Protein AF-A0A817Z0Q5-F1 (afdb_monomer)

Organism: NCBI:txid392032

Sequence (113 aa):
MVTYDRDDPYNNFKCWVYERIDYDKIHLSRSAGSFCGYNQTSQSYEAQDGVDLAITLAEAERIHDDCPIRYDDGRNVFVDLEEFNFYYAKSSIVRLDKFFLSFFFFLLFILFN

Structure (mmCIF, N/CA/C/O backbone):
data_AF-A0A817Z0Q5-F1
#
_entry.id   AF-A0A817Z0Q5-F1
#
loop_
_atom_site.group_PDB
_atom_site.id
_atom_site.type_symbol
_atom_site.label_atom_id
_atom_site.label_alt_id
_atom_site.label_comp_id
_atom_site.label_asym_id
_atom_site.label_entity_id
_atom_site.label_seq_id
_atom_site.pdbx_PDB_ins_code
_atom_site.Cartn_x
_atom_site.Cartn_y
_atom_site.Cartn_z
_atom_site.occupancy
_atom_site.B_iso_or_equiv
_atom_site.auth_seq_id
_atom_site.auth_comp_id
_atom_site.auth_asym_id
_atom_site.auth_atom_id
_atom_site.pdbx_PDB_model_num
ATOM 1 N N . MET A 1 1 ? -3.487 5.296 3.050 1.00 91.44 1 MET A N 1
ATOM 2 C CA . MET A 1 1 ? -4.706 5.443 2.216 1.00 91.44 1 MET A CA 1
ATOM 3 C C . MET A 1 1 ? -5.912 5.025 3.048 1.00 91.44 1 MET A C 1
ATOM 5 O O . MET A 1 1 ? -5.746 4.187 3.921 1.00 91.44 1 MET A O 1
ATOM 9 N N . VAL A 1 2 ? -7.095 5.603 2.831 1.00 93.81 2 VAL A N 1
ATOM 10 C CA . VAL A 1 2 ? -8.329 5.198 3.529 1.00 93.81 2 VAL A CA 1
ATOM 11 C C . VAL A 1 2 ? -9.405 4.916 2.488 1.00 93.81 2 VAL A C 1
ATOM 13 O O . VAL A 1 2 ? -9.585 5.721 1.578 1.00 93.81 2 VAL A O 1
ATOM 16 N N . THR A 1 3 ? -10.099 3.785 2.604 1.00 94.94 3 THR A N 1
ATOM 17 C CA . THR A 1 3 ? -11.205 3.411 1.707 1.00 94.94 3 THR A CA 1
ATOM 18 C C . THR A 1 3 ? -12.500 3.246 2.483 1.00 94.94 3 THR A C 1
ATOM 20 O O . THR A 1 3 ? -12.476 3.052 3.697 1.00 94.94 3 THR A O 1
ATOM 23 N N . TYR A 1 4 ? -13.625 3.294 1.771 1.00 95.06 4 TYR A N 1
ATOM 24 C CA . TYR A 1 4 ? -14.940 3.000 2.323 1.00 95.06 4 TYR A CA 1
ATOM 25 C C . TYR A 1 4 ? -15.400 1.611 1.864 1.00 95.06 4 TYR A C 1
ATOM 27 O O . TYR A 1 4 ? -15.478 1.358 0.663 1.00 95.06 4 TYR A O 1
ATOM 35 N N . ASP A 1 5 ? -15.681 0.728 2.813 1.00 93.06 5 ASP A N 1
ATOM 36 C CA . ASP A 1 5 ? -16.268 -0.590 2.615 1.00 93.06 5 ASP A CA 1
ATOM 37 C C . ASP A 1 5 ? -17.717 -0.558 3.116 1.00 93.06 5 ASP A C 1
ATOM 39 O O . ASP A 1 5 ? -17.982 -0.319 4.293 1.00 93.06 5 ASP A O 1
ATOM 43 N N . ARG A 1 6 ? -18.675 -0.741 2.204 1.00 94.62 6 ARG A N 1
ATOM 44 C CA . ARG A 1 6 ? -20.104 -0.705 2.543 1.00 94.62 6 ARG A CA 1
ATOM 45 C C . ARG A 1 6 ? -20.545 -1.968 3.281 1.00 94.62 6 ARG A C 1
ATOM 47 O O . ARG A 1 6 ? -21.552 -1.927 3.982 1.00 94.62 6 ARG A O 1
ATOM 54 N N . ASP A 1 7 ? -19.829 -3.067 3.079 1.00 92.25 7 ASP A N 1
ATOM 55 C CA . ASP A 1 7 ? -20.248 -4.384 3.537 1.00 92.25 7 ASP A CA 1
ATOM 56 C C . ASP A 1 7 ? -19.600 -4.749 4.891 1.00 92.25 7 ASP A C 1
ATOM 58 O O . ASP A 1 7 ? -19.948 -5.777 5.473 1.00 92.25 7 ASP A O 1
ATOM 62 N N . ASP A 1 8 ? -18.716 -3.898 5.440 1.00 88.88 8 ASP A N 1
ATOM 63 C CA . ASP A 1 8 ? -18.218 -4.043 6.814 1.00 88.88 8 ASP A CA 1
ATOM 64 C C . ASP A 1 8 ? -19.311 -3.657 7.836 1.00 88.88 8 ASP A C 1
ATOM 66 O O . ASP A 1 8 ? -19.756 -2.507 7.860 1.00 88.88 8 ASP A O 1
ATOM 70 N N . PRO A 1 9 ? -19.736 -4.585 8.714 1.00 88.62 9 PRO A N 1
ATOM 7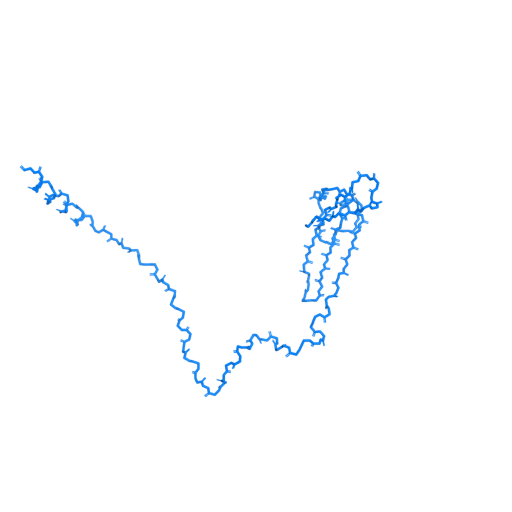1 C CA . PRO A 1 9 ? -20.773 -4.325 9.710 1.00 88.62 9 PRO A CA 1
ATOM 72 C C . PRO A 1 9 ? -20.335 -3.443 10.892 1.00 88.62 9 PRO A C 1
ATOM 74 O O . PRO A 1 9 ? -21.197 -2.982 11.639 1.00 88.62 9 PRO A O 1
ATOM 77 N N . TYR A 1 10 ? -19.033 -3.256 11.125 1.00 87.19 10 TYR A N 1
ATOM 78 C CA . TYR A 1 10 ? -18.501 -2.580 12.311 1.00 87.19 10 TYR A CA 1
ATOM 79 C C . TYR A 1 10 ? -17.966 -1.185 11.990 1.00 87.19 10 TYR A C 1
ATOM 81 O O . TYR A 1 10 ? -18.297 -0.222 12.679 1.00 87.19 10 TYR A O 1
ATOM 89 N N . ASN A 1 11 ? -17.130 -1.075 10.955 1.00 88.44 11 ASN A N 1
ATOM 90 C CA . ASN A 1 11 ? -16.526 0.185 10.537 1.00 88.44 11 ASN A CA 1
ATOM 91 C C . ASN A 1 11 ? -16.463 0.274 9.017 1.00 88.44 11 ASN A C 1
ATOM 93 O O . ASN A 1 11 ? -15.663 -0.396 8.374 1.00 88.44 11 ASN A O 1
ATOM 97 N N . ASN A 1 12 ? -17.213 1.209 8.447 1.00 93.56 12 ASN A N 1
ATOM 98 C CA . ASN A 1 12 ? -17.252 1.356 6.998 1.00 93.56 12 ASN A CA 1
ATOM 99 C C . ASN A 1 12 ? -15.970 1.976 6.427 1.00 93.56 12 ASN A C 1
ATOM 101 O O . ASN A 1 12 ? -15.807 2.019 5.218 1.00 93.56 12 ASN A O 1
ATOM 105 N N . PHE A 1 13 ? -15.063 2.500 7.254 1.00 94.88 13 PHE A N 1
ATOM 106 C CA . PHE A 1 13 ? -13.775 3.019 6.795 1.00 94.88 13 PHE A CA 1
ATOM 107 C C . PHE A 1 13 ? -12.660 2.034 7.115 1.00 94.88 13 PHE A C 1
ATOM 109 O O . PHE A 1 13 ? -12.620 1.476 8.209 1.00 94.88 13 PHE A O 1
ATOM 116 N N . LYS A 1 14 ? -11.728 1.872 6.173 1.00 93.88 14 LYS A N 1
ATOM 117 C CA . LYS A 1 14 ? -10.571 0.980 6.284 1.00 93.88 14 LYS A CA 1
ATOM 118 C C . LYS A 1 14 ? -9.280 1.717 6.016 1.00 93.88 14 LYS A C 1
ATOM 120 O O . LYS A 1 14 ? -9.168 2.437 5.023 1.00 93.88 14 LYS A O 1
ATOM 125 N N . CYS A 1 15 ? -8.297 1.501 6.881 1.00 94.94 15 CYS A N 1
ATOM 126 C CA . CYS A 1 15 ? -6.955 2.031 6.693 1.00 94.94 15 CYS A CA 1
ATOM 127 C C . CYS A 1 15 ? -6.110 1.073 5.850 1.00 94.94 15 CYS A C 1
ATOM 129 O O . CYS A 1 15 ? -6.165 -0.140 6.036 1.00 94.94 15 CYS A O 1
ATOM 131 N N . TRP A 1 16 ? -5.319 1.632 4.942 1.00 96.50 16 TRP A N 1
ATOM 132 C CA . TRP A 1 16 ? -4.414 0.897 4.072 1.00 96.50 16 TRP A CA 1
ATOM 133 C C . TRP A 1 16 ? -3.014 1.488 4.125 1.00 96.50 16 TRP A C 1
ATOM 135 O O . TRP A 1 16 ? -2.830 2.695 3.905 1.00 96.50 16 TRP A O 1
ATOM 145 N N . VAL A 1 17 ? -2.035 0.615 4.324 1.00 96.88 17 VAL A N 1
ATOM 146 C CA . VAL A 1 17 ? -0.615 0.902 4.134 1.00 96.88 17 VAL A CA 1
ATOM 147 C C . VAL A 1 17 ? -0.216 0.297 2.798 1.00 96.88 17 VAL A C 1
ATOM 149 O O . VAL A 1 17 ? -0.431 -0.889 2.575 1.00 96.88 17 VAL A O 1
ATOM 152 N N . TYR A 1 18 ? 0.323 1.105 1.891 1.00 95.94 18 TYR A N 1
ATOM 153 C CA . TYR A 1 18 ? 0.772 0.621 0.591 1.00 95.94 18 TYR A CA 1
ATOM 154 C C . TYR A 1 18 ? 2.174 1.117 0.283 1.00 95.94 18 TYR A C 1
ATOM 156 O O . TYR A 1 18 ? 2.574 2.193 0.727 1.00 95.94 18 TYR A O 1
ATOM 164 N N . GLU A 1 19 ? 2.902 0.329 -0.492 1.00 96.19 19 GLU A N 1
ATOM 165 C CA . GLU A 1 19 ? 4.264 0.626 -0.905 1.00 96.19 19 GLU A CA 1
ATOM 166 C C . GLU A 1 19 ? 4.534 0.014 -2.275 1.00 96.19 19 GLU A C 1
ATOM 168 O O . GLU A 1 19 ? 4.133 -1.117 -2.564 1.00 96.19 19 GLU A O 1
ATOM 173 N N . ARG A 1 20 ? 5.237 0.767 -3.121 1.00 93.38 20 ARG A N 1
ATOM 174 C CA . ARG A 1 20 ? 5.784 0.251 -4.373 1.00 93.38 20 ARG A CA 1
ATOM 175 C C . ARG A 1 20 ? 7.087 -0.479 -4.058 1.00 93.38 20 ARG A C 1
ATOM 177 O O . ARG A 1 20 ? 8.051 0.161 -3.652 1.00 93.38 20 ARG A O 1
ATOM 184 N N . ILE A 1 21 ? 7.101 -1.793 -4.251 1.00 94.00 21 ILE A N 1
ATOM 185 C CA . ILE A 1 21 ? 8.266 -2.641 -3.949 1.00 94.00 21 ILE A CA 1
ATOM 186 C C . ILE A 1 21 ? 9.181 -2.874 -5.148 1.00 94.00 21 ILE A C 1
ATOM 188 O O . ILE A 1 21 ? 10.355 -3.181 -4.971 1.00 94.00 21 ILE A O 1
ATOM 192 N N . ASP A 1 22 ? 8.644 -2.744 -6.357 1.00 90.38 22 ASP A N 1
ATOM 193 C CA . ASP A 1 22 ? 9.368 -2.944 -7.607 1.00 90.38 22 ASP A CA 1
ATOM 194 C C . ASP A 1 22 ? 8.814 -1.990 -8.674 1.00 90.38 22 ASP A C 1
ATOM 196 O O . ASP A 1 22 ? 7.847 -1.250 -8.457 1.00 90.38 22 ASP A O 1
ATOM 200 N N . TYR A 1 23 ? 9.416 -2.011 -9.853 1.00 85.31 23 TYR A N 1
ATOM 201 C CA . TYR A 1 23 ? 9.004 -1.234 -11.010 1.00 85.31 23 TYR A CA 1
ATOM 202 C C . TYR A 1 23 ? 7.563 -1.501 -11.451 1.00 85.31 23 TYR A C 1
ATOM 204 O O . TYR A 1 23 ? 6.940 -0.582 -11.982 1.00 85.31 23 TYR A O 1
ATOM 212 N N . ASP A 1 24 ? 7.055 -2.711 -11.228 1.00 88.50 24 ASP A N 1
ATOM 213 C CA . ASP A 1 24 ? 5.737 -3.192 -11.644 1.00 88.50 24 ASP A CA 1
ATOM 214 C C . ASP A 1 24 ? 4.874 -3.688 -10.472 1.00 88.50 24 ASP A C 1
ATOM 216 O O . ASP A 1 24 ? 3.761 -4.144 -10.698 1.00 88.50 24 ASP A O 1
ATOM 220 N N . LYS A 1 25 ? 5.347 -3.637 -9.220 1.00 92.75 25 LYS A N 1
ATOM 221 C CA . LYS A 1 25 ? 4.633 -4.240 -8.082 1.00 92.75 25 LYS A CA 1
ATOM 222 C C . LYS A 1 25 ? 4.356 -3.261 -6.959 1.00 92.75 25 LYS A C 1
ATOM 224 O O . LYS A 1 25 ? 5.240 -2.534 -6.500 1.00 92.75 25 LYS A O 1
ATOM 229 N N . ILE A 1 26 ? 3.129 -3.324 -6.451 1.00 95.19 26 ILE A N 1
ATOM 230 C CA . ILE A 1 26 ? 2.673 -2.572 -5.282 1.00 95.19 26 ILE A CA 1
ATOM 231 C C . ILE A 1 26 ? 2.094 -3.553 -4.268 1.00 95.19 26 ILE A C 1
ATOM 233 O O . ILE A 1 26 ? 1.173 -4.307 -4.582 1.00 95.19 26 ILE A O 1
ATOM 237 N N . HIS A 1 27 ? 2.602 -3.517 -3.039 1.00 97.12 27 HIS A N 1
ATOM 238 C CA . HIS A 1 27 ? 1.987 -4.206 -1.910 1.00 97.12 27 HIS A CA 1
ATOM 239 C C . HIS A 1 27 ? 1.046 -3.271 -1.168 1.00 97.12 27 HIS A C 1
ATOM 241 O O . HIS A 1 27 ? 1.350 -2.095 -0.963 1.00 97.12 27 HIS A O 1
ATOM 247 N N . LEU A 1 28 ? -0.098 -3.808 -0.759 1.00 97.00 28 LEU A N 1
ATOM 248 C CA . LEU A 1 28 ? -1.087 -3.119 0.047 1.00 97.00 28 LEU A CA 1
ATOM 249 C C . LEU A 1 28 ? -1.511 -4.025 1.194 1.00 97.00 28 LEU A C 1
ATOM 251 O O . LEU A 1 28 ? -1.896 -5.172 0.985 1.00 97.00 28 LEU A O 1
ATOM 255 N N . SER A 1 29 ? -1.516 -3.471 2.393 1.00 97.38 29 SER A N 1
ATOM 256 C CA . SER A 1 29 ? -2.016 -4.106 3.599 1.00 97.38 29 SER A CA 1
ATOM 257 C C . SER A 1 29 ? -3.197 -3.302 4.122 1.00 97.38 29 SER A C 1
ATOM 259 O O . SER A 1 29 ? -3.096 -2.084 4.301 1.00 97.38 29 SER A O 1
ATOM 261 N N . ARG A 1 30 ? -4.325 -3.969 4.357 1.00 95.69 30 ARG A N 1
ATOM 262 C CA . ARG A 1 30 ? -5.553 -3.387 4.900 1.00 95.69 30 ARG A CA 1
ATOM 263 C C . ARG A 1 30 ? -5.680 -3.726 6.375 1.00 95.69 30 ARG A C 1
ATOM 265 O O . ARG A 1 30 ? -5.509 -4.871 6.780 1.00 95.69 30 ARG A O 1
ATOM 272 N N . SER A 1 31 ? -5.990 -2.723 7.186 1.00 95.31 31 SER A N 1
ATOM 273 C C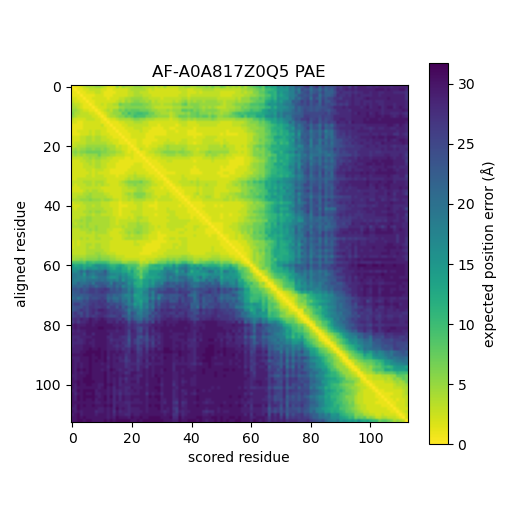A . SER A 1 31 ? -6.268 -2.958 8.596 1.00 95.31 31 SER A CA 1
ATOM 274 C C . SER A 1 31 ? -7.649 -3.577 8.802 1.00 95.31 31 SER A C 1
ATOM 276 O O . SER A 1 31 ? -8.611 -3.218 8.124 1.00 95.31 31 SER A O 1
ATOM 278 N N . ALA A 1 32 ? -7.771 -4.415 9.831 1.00 92.50 32 ALA A N 1
ATOM 279 C CA . ALA A 1 32 ? -9.057 -4.894 10.322 1.00 92.50 32 ALA A CA 1
ATOM 280 C C . ALA A 1 32 ? -9.986 -3.753 10.793 1.00 92.50 32 ALA A C 1
ATOM 282 O O . ALA A 1 32 ? -11.205 -3.917 10.790 1.00 92.50 32 ALA A O 1
ATOM 283 N N . GLY A 1 33 ? -9.445 -2.590 11.173 1.00 91.50 33 GLY A N 1
ATOM 284 C CA . GLY A 1 33 ? -10.215 -1.446 11.666 1.00 91.50 33 GLY A CA 1
ATOM 285 C C . GLY A 1 33 ? -10.192 -0.211 10.761 1.00 91.50 33 GLY A C 1
ATOM 286 O O . GLY A 1 33 ? -9.641 -0.199 9.659 1.00 91.50 33 GLY A O 1
ATOM 287 N N . SER A 1 34 ? -10.764 0.877 11.281 1.00 92.00 34 SER A N 1
ATOM 288 C CA . SER A 1 34 ? -10.732 2.204 10.650 1.00 92.00 34 SER A CA 1
ATOM 289 C C . SER A 1 34 ? -9.394 2.928 10.784 1.00 92.00 34 SER A C 1
ATOM 291 O O . SER A 1 34 ? -9.172 3.941 10.124 1.00 92.00 34 SER A O 1
ATOM 293 N N . PHE A 1 35 ? -8.496 2.411 11.619 1.00 92.69 35 PHE A N 1
ATOM 294 C CA . PHE A 1 35 ? -7.164 2.952 11.863 1.00 92.69 35 PHE A CA 1
ATOM 295 C C . PHE A 1 35 ? -6.126 1.898 11.510 1.00 92.69 35 PHE A C 1
ATOM 297 O O . PHE A 1 35 ? -6.385 0.713 11.681 1.00 92.69 35 PHE A O 1
ATOM 304 N N . CYS A 1 36 ? -4.965 2.326 11.025 1.00 93.88 36 CYS A N 1
ATOM 305 C CA . CYS A 1 36 ? -3.875 1.407 10.724 1.00 93.88 36 CYS A CA 1
ATOM 306 C C . CYS A 1 36 ? -3.300 0.823 12.023 1.00 93.88 36 CYS A C 1
ATOM 308 O O . CYS A 1 36 ? -3.232 1.514 13.045 1.00 93.88 36 CYS A O 1
ATOM 310 N N . GLY A 1 37 ? -2.889 -0.446 11.977 1.00 91.06 37 GLY A N 1
ATOM 311 C CA . GLY A 1 37 ? -2.219 -1.103 13.096 1.00 91.06 37 GLY A CA 1
ATOM 312 C C . GLY A 1 37 ? -0.897 -0.411 13.432 1.00 91.06 37 GLY A C 1
ATOM 313 O O . GLY A 1 37 ? -0.222 0.115 12.550 1.00 91.06 37 GLY A O 1
ATOM 314 N N . TYR A 1 38 ? -0.509 -0.411 14.709 1.00 91.31 38 TYR A N 1
ATOM 315 C CA . TYR A 1 38 ? 0.707 0.282 15.156 1.00 91.31 38 TYR A CA 1
ATOM 316 C C . TYR A 1 38 ? 1.983 -0.271 14.496 1.00 91.31 38 TYR A C 1
ATOM 318 O O . TYR A 1 38 ? 2.859 0.498 14.114 1.00 91.31 38 TYR A O 1
ATOM 326 N N . ASN A 1 39 ? 2.051 -1.594 14.313 1.00 93.75 39 ASN A N 1
ATOM 327 C CA . ASN A 1 39 ? 3.158 -2.284 13.640 1.00 93.75 39 ASN A CA 1
ATOM 328 C C . ASN A 1 39 ? 2.830 -2.658 12.183 1.00 93.75 39 ASN A C 1
ATOM 330 O O . ASN A 1 39 ? 3.549 -3.447 11.576 1.00 93.75 39 ASN A O 1
ATOM 334 N N . GLN A 1 40 ? 1.738 -2.132 11.621 1.00 95.31 40 GLN A N 1
ATOM 335 C CA . GLN A 1 40 ? 1.304 -2.502 10.281 1.00 95.31 40 GLN A CA 1
ATOM 336 C C . GLN A 1 40 ? 2.247 -1.919 9.223 1.00 95.31 40 GLN A C 1
ATOM 338 O O . G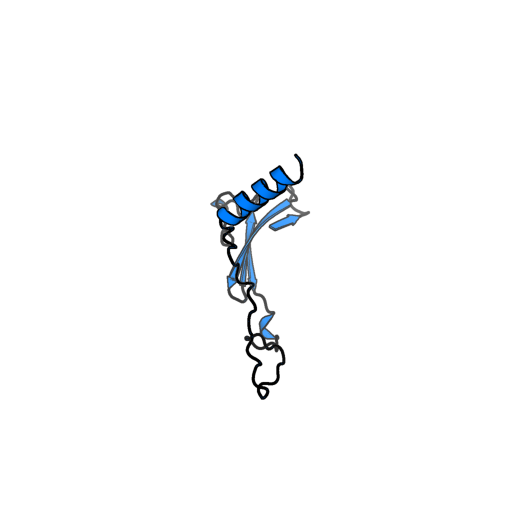LN A 1 40 ? 2.446 -0.706 9.142 1.00 95.31 40 GLN A O 1
ATOM 343 N N . THR A 1 41 ? 2.767 -2.786 8.359 1.00 96.06 41 THR A N 1
ATOM 344 C CA . THR A 1 41 ? 3.565 -2.414 7.183 1.00 96.06 41 THR A CA 1
ATOM 345 C C . THR A 1 41 ? 2.806 -2.715 5.891 1.00 96.06 41 THR A C 1
ATOM 347 O O . THR A 1 41 ? 1.762 -3.364 5.909 1.00 96.06 41 THR A O 1
ATOM 350 N N . SER A 1 42 ? 3.334 -2.269 4.749 1.00 96.12 42 SER A N 1
ATOM 351 C CA . SER A 1 42 ? 2.799 -2.593 3.416 1.00 96.12 42 SER A CA 1
ATOM 352 C C . SER A 1 42 ? 2.754 -4.104 3.142 1.00 96.12 42 SER A C 1
ATOM 354 O O . SER A 1 42 ? 1.896 -4.565 2.393 1.00 96.12 42 SER A O 1
ATOM 356 N N . GLN A 1 43 ? 3.653 -4.867 3.774 1.00 95.50 43 GLN A N 1
ATOM 357 C CA . GLN A 1 43 ? 3.819 -6.315 3.615 1.00 95.50 43 GLN A CA 1
ATOM 358 C C . GLN A 1 43 ? 3.167 -7.129 4.741 1.00 95.50 43 GLN A C 1
ATOM 360 O O . GLN A 1 43 ? 3.153 -8.357 4.676 1.00 95.50 43 GLN A O 1
ATOM 365 N N . SER A 1 44 ? 2.624 -6.473 5.771 1.00 96.12 44 SER A N 1
ATOM 366 C CA . SER A 1 44 ? 1.943 -7.156 6.869 1.00 96.12 44 SER A CA 1
ATOM 367 C C . SER A 1 44 ? 0.711 -7.894 6.345 1.00 96.12 44 SER A C 1
ATOM 369 O O . SER A 1 44 ? -0.120 -7.305 5.649 1.00 96.12 44 SER A O 1
ATOM 371 N N . TYR A 1 45 ? 0.596 -9.175 6.698 1.00 94.44 45 TYR A N 1
ATOM 372 C CA . TYR A 1 45 ? -0.480 -10.080 6.271 1.00 94.44 45 TYR A CA 1
ATOM 373 C C . TYR A 1 45 ? -1.115 -10.846 7.442 1.00 94.44 45 TYR A C 1
ATOM 375 O O . TYR A 1 45 ? -2.122 -11.529 7.258 1.00 94.44 45 TYR A O 1
ATOM 383 N N . GLU A 1 46 ? -0.541 -10.748 8.642 1.00 94.19 46 GLU A N 1
ATOM 384 C CA . GLU A 1 46 ? -1.016 -11.462 9.823 1.00 94.19 46 GLU A CA 1
ATOM 385 C C . GLU A 1 46 ? -1.936 -10.598 10.685 1.00 94.19 46 GLU A C 1
ATOM 387 O O . GLU A 1 46 ? -1.730 -9.396 10.860 1.00 94.19 46 GLU A O 1
ATOM 392 N N . ALA A 1 47 ? -2.913 -11.241 11.328 1.00 91.94 47 ALA A N 1
ATOM 393 C CA . ALA A 1 47 ? -3.825 -10.571 12.255 1.00 91.94 47 ALA A CA 1
ATOM 394 C C . ALA A 1 47 ? -3.103 -9.950 13.468 1.00 91.94 47 ALA A C 1
ATOM 396 O O . ALA A 1 47 ? -3.610 -9.001 14.063 1.00 91.94 47 ALA A O 1
ATOM 397 N N . GLN A 1 48 ? -1.914 -10.458 13.815 1.00 93.44 48 GLN A N 1
ATOM 398 C CA . GLN A 1 48 ? -1.062 -9.928 14.888 1.00 93.44 48 GLN A CA 1
ATOM 399 C C . GLN A 1 48 ? -0.648 -8.471 14.627 1.00 93.44 48 GLN A C 1
ATOM 401 O O . GLN A 1 48 ? -0.552 -7.676 15.560 1.00 93.44 48 GLN A O 1
ATOM 406 N N . ASP A 1 49 ? -0.492 -8.110 13.351 1.00 93.50 49 ASP A N 1
ATOM 407 C CA . ASP A 1 49 ? -0.153 -6.758 12.903 1.00 93.50 49 ASP A CA 1
ATOM 408 C C . ASP A 1 49 ? -1.395 -5.853 12.780 1.00 93.50 49 ASP A C 1
ATOM 410 O O . ASP A 1 49 ? -1.293 -4.688 12.391 1.00 93.50 49 ASP A O 1
ATOM 414 N N . GLY A 1 50 ? -2.586 -6.372 13.103 1.00 91.81 50 GLY A N 1
ATOM 415 C CA . GLY A 1 50 ? -3.861 -5.669 12.943 1.00 91.81 50 GLY A CA 1
ATOM 416 C C . GLY A 1 50 ? -4.367 -5.631 11.499 1.00 91.81 50 GLY A C 1
ATOM 417 O O . GLY A 1 50 ? -5.128 -4.726 11.142 1.00 91.81 50 GLY A O 1
ATOM 418 N N . VAL A 1 51 ? -3.940 -6.590 10.674 1.00 95.06 51 VAL A N 1
ATOM 419 C CA . VAL A 1 51 ? -4.274 -6.708 9.248 1.00 95.06 51 VAL A CA 1
ATOM 420 C C . VAL A 1 51 ? -5.372 -7.741 9.030 1.00 95.06 51 VAL A C 1
ATOM 422 O O . VAL A 1 51 ? -5.377 -8.788 9.673 1.00 95.06 51 VAL A O 1
ATOM 425 N N . ASP A 1 52 ? -6.291 -7.458 8.107 1.00 93.44 52 ASP A N 1
ATOM 426 C CA . ASP A 1 52 ? -7.313 -8.415 7.660 1.00 93.44 52 ASP A CA 1
ATOM 427 C C . ASP A 1 52 ? -7.111 -8.904 6.217 1.00 93.44 52 ASP A C 1
ATOM 429 O O . ASP A 1 52 ? -7.554 -9.998 5.869 1.00 93.44 52 ASP A O 1
ATOM 433 N N . LEU A 1 53 ? -6.444 -8.111 5.374 1.00 93.75 53 LEU A N 1
ATOM 434 C CA . LEU A 1 53 ? -6.253 -8.396 3.959 1.00 93.75 53 LEU A CA 1
ATOM 435 C C . LEU A 1 53 ? -4.914 -7.837 3.472 1.00 93.75 53 LEU A C 1
ATOM 437 O O . LEU A 1 53 ? -4.593 -6.673 3.697 1.00 93.75 53 LEU A O 1
ATOM 441 N N . ALA A 1 54 ? -4.170 -8.657 2.734 1.00 96.31 54 ALA A N 1
ATOM 442 C CA . ALA A 1 54 ? -2.977 -8.245 2.007 1.00 96.31 54 ALA A CA 1
ATOM 443 C C . ALA A 1 54 ? -3.183 -8.475 0.506 1.00 96.31 54 ALA A C 1
ATOM 445 O O . ALA A 1 54 ? -3.657 -9.530 0.084 1.00 96.31 54 ALA A O 1
ATOM 446 N N . ILE A 1 55 ? -2.834 -7.477 -0.300 1.00 96.12 55 ILE A N 1
ATOM 447 C CA . ILE A 1 55 ? -2.963 -7.487 -1.755 1.00 96.12 55 ILE A CA 1
ATOM 448 C C . ILE A 1 55 ? -1.601 -7.178 -2.364 1.00 96.12 55 ILE A C 1
ATOM 450 O O . ILE A 1 55 ? -0.874 -6.302 -1.899 1.00 96.12 55 ILE A O 1
ATOM 454 N N . THR A 1 56 ? -1.273 -7.886 -3.440 1.00 96.12 56 THR A N 1
ATOM 455 C CA . THR A 1 56 ? -0.152 -7.538 -4.315 1.00 96.12 56 THR A CA 1
ATOM 456 C C . THR A 1 56 ? -0.720 -7.192 -5.678 1.00 96.12 56 THR A C 1
ATOM 458 O O . THR A 1 56 ? -1.362 -8.031 -6.309 1.00 96.12 56 THR A O 1
ATOM 461 N N . LEU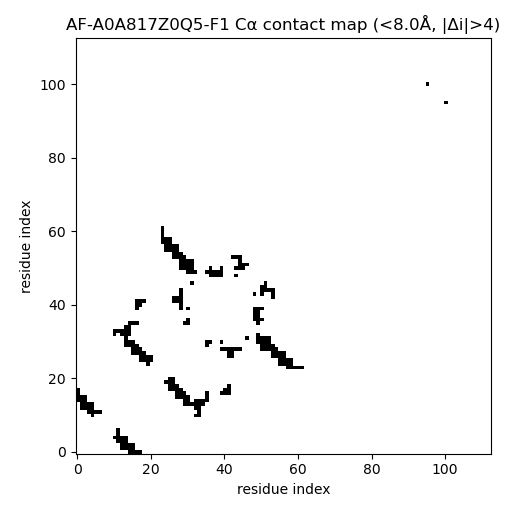 A 1 57 ? -0.522 -5.954 -6.115 1.00 94.06 57 LEU A N 1
ATOM 462 C CA . LEU A 1 57 ? -0.884 -5.504 -7.452 1.00 94.06 57 LEU A CA 1
ATOM 463 C C . LEU A 1 57 ? 0.340 -5.614 -8.355 1.00 94.06 57 LEU A C 1
ATOM 465 O O . LEU A 1 57 ? 1.433 -5.205 -7.964 1.00 94.06 57 LEU A O 1
ATOM 469 N N . ALA A 1 58 ? 0.130 -6.154 -9.552 1.00 91.94 58 ALA A N 1
ATOM 470 C CA . ALA A 1 58 ? 1.102 -6.151 -10.634 1.00 91.94 58 ALA A CA 1
ATOM 471 C C . ALA A 1 58 ? 0.599 -5.200 -11.728 1.00 91.94 58 ALA A C 1
ATOM 473 O O . ALA A 1 58 ? -0.470 -5.408 -12.303 1.00 91.94 58 ALA A O 1
ATOM 474 N N . GLU A 1 59 ? 1.342 -4.130 -11.971 1.00 86.38 59 GLU A N 1
ATOM 475 C CA . GLU A 1 59 ? 1.069 -3.138 -12.998 1.00 86.38 59 GLU A CA 1
ATOM 476 C C . GLU A 1 59 ? 1.521 -3.673 -14.359 1.00 86.38 59 GLU A C 1
ATOM 478 O O . GLU A 1 59 ? 2.672 -4.056 -14.554 1.00 86.38 59 GLU A O 1
ATOM 483 N N . ALA A 1 60 ? 0.608 -3.666 -15.328 1.00 79.06 60 ALA A N 1
ATOM 484 C CA . ALA A 1 60 ? 0.897 -4.076 -16.699 1.00 79.06 60 ALA A CA 1
ATOM 485 C C . ALA A 1 60 ? 1.329 -2.906 -17.602 1.00 79.06 60 ALA A C 1
ATOM 487 O O . ALA A 1 60 ? 1.496 -3.113 -18.804 1.00 79.06 60 ALA A O 1
ATOM 488 N N . GLU A 1 61 ? 1.505 -1.695 -17.052 1.00 67.62 61 GLU A N 1
ATOM 489 C CA . GLU A 1 61 ? 1.717 -0.481 -17.855 1.00 67.62 61 GLU A CA 1
ATOM 490 C C . GLU A 1 61 ? 2.925 -0.603 -18.789 1.00 67.62 61 GLU A C 1
ATOM 492 O O . GLU A 1 61 ? 2.831 -0.218 -19.945 1.00 67.62 61 GLU A O 1
ATOM 497 N N . ARG A 1 62 ? 4.011 -1.262 -18.364 1.00 63.53 62 ARG A N 1
ATOM 498 C CA . ARG A 1 62 ? 5.229 -1.404 -19.182 1.00 63.53 62 ARG A CA 1
ATOM 499 C C . ARG A 1 62 ? 5.228 -2.542 -20.201 1.00 63.53 62 ARG A C 1
ATOM 501 O O . ARG A 1 62 ? 6.199 -2.674 -20.937 1.00 63.53 62 ARG A O 1
ATOM 508 N N . ILE A 1 63 ? 4.199 -3.388 -20.251 1.00 60.56 63 ILE A N 1
ATOM 509 C CA . ILE A 1 63 ? 4.190 -4.516 -21.203 1.00 60.56 63 ILE A CA 1
ATOM 510 C C . ILE A 1 63 ? 3.876 -4.026 -22.626 1.00 60.56 63 ILE A C 1
ATOM 512 O O . ILE A 1 63 ? 4.323 -4.638 -23.591 1.00 60.56 63 ILE A O 1
ATOM 516 N N . HIS A 1 64 ? 3.123 -2.929 -22.755 1.00 62.84 64 HIS A N 1
ATOM 517 C CA . HIS A 1 64 ? 2.723 -2.338 -24.039 1.00 62.84 64 HIS A CA 1
ATOM 518 C C . HIS A 1 64 ? 3.133 -0.867 -24.188 1.00 62.84 64 HIS A C 1
ATOM 520 O O . HIS A 1 64 ? 2.698 -0.212 -25.132 1.00 62.84 64 HIS A O 1
ATOM 526 N N . ASP A 1 65 ? 3.941 -0.337 -23.269 1.00 64.81 65 ASP A N 1
ATOM 527 C CA . ASP A 1 65 ? 4.434 1.029 -23.394 1.00 64.81 65 ASP A CA 1
ATOM 528 C C . ASP A 1 65 ? 5.589 1.053 -24.400 1.00 64.81 65 ASP A C 1
ATOM 530 O O . ASP A 1 65 ? 6.680 0.553 -24.126 1.00 64.81 65 ASP A O 1
ATOM 534 N N . ASP A 1 66 ? 5.358 1.672 -25.557 1.00 64.62 66 ASP A N 1
ATOM 535 C CA . ASP A 1 66 ? 6.385 1.993 -26.564 1.00 64.62 66 ASP A CA 1
ATOM 536 C C . ASP A 1 66 ? 7.254 3.194 -26.121 1.00 64.62 66 ASP A C 1
ATOM 538 O O . ASP A 1 66 ? 7.872 3.893 -26.927 1.00 64.62 66 ASP A O 1
ATOM 542 N N . CYS A 1 67 ? 7.290 3.478 -24.817 1.00 64.56 67 CYS A N 1
ATOM 543 C CA . CYS A 1 67 ? 8.056 4.571 -24.252 1.00 64.56 67 CYS A CA 1
ATOM 544 C C . CYS A 1 67 ? 9.492 4.100 -23.966 1.00 64.56 67 CYS A C 1
ATOM 546 O O . CYS A 1 67 ? 9.694 3.140 -23.212 1.00 64.56 67 CYS A O 1
ATOM 548 N N . PRO A 1 68 ? 10.524 4.764 -24.513 1.00 63.03 68 PRO A N 1
ATOM 549 C CA . PRO A 1 68 ? 11.901 4.453 -24.159 1.00 63.03 68 PRO A CA 1
ATOM 550 C C . PRO A 1 68 ? 12.115 4.603 -22.641 1.00 63.03 68 PRO A C 1
ATOM 552 O O . PRO A 1 68 ? 11.665 5.560 -22.018 1.00 63.03 68 PRO A O 1
ATOM 555 N N . ILE A 1 69 ? 12.841 3.655 -22.028 1.00 56.78 69 ILE A N 1
ATOM 556 C CA . ILE A 1 69 ? 13.136 3.640 -20.573 1.00 56.78 69 ILE A CA 1
ATOM 557 C C . ILE A 1 69 ? 13.859 4.926 -20.132 1.00 56.78 69 ILE A C 1
ATOM 559 O O . ILE A 1 69 ? 13.803 5.329 -18.968 1.00 56.78 69 ILE A O 1
ATOM 563 N N . ARG A 1 70 ? 14.559 5.576 -21.065 1.00 59.16 70 ARG A N 1
ATOM 564 C CA . ARG A 1 70 ? 15.116 6.909 -20.873 1.00 59.16 70 ARG A CA 1
ATOM 565 C C . ARG A 1 70 ? 14.124 7.935 -21.389 1.00 59.16 70 ARG A C 1
ATOM 567 O O . ARG A 1 70 ? 13.649 7.798 -22.507 1.00 59.16 70 ARG A O 1
ATOM 574 N N . TYR A 1 71 ? 13.892 8.965 -20.579 1.00 62.03 71 TYR A N 1
ATOM 575 C CA . TYR A 1 71 ? 13.191 10.174 -20.992 1.00 62.03 71 TYR A CA 1
ATOM 576 C C . TYR A 1 71 ? 13.799 10.682 -22.305 1.00 62.03 71 TYR A C 1
ATOM 578 O O . TYR A 1 71 ? 14.940 11.146 -22.322 1.00 62.03 71 TYR A O 1
ATOM 586 N N . ASP A 1 72 ? 13.051 10.510 -23.389 1.00 65.19 72 ASP A N 1
ATOM 587 C CA . ASP A 1 72 ? 13.352 11.052 -24.704 1.00 65.19 72 ASP A CA 1
ATOM 588 C C . ASP A 1 72 ? 12.500 12.310 -24.856 1.00 65.19 72 ASP A C 1
ATOM 590 O O . ASP A 1 72 ? 11.272 12.252 -24.905 1.00 65.19 72 ASP A O 1
ATOM 594 N N . ASP A 1 73 ? 13.152 13.465 -24.854 1.00 71.44 73 ASP A N 1
ATOM 595 C CA . ASP A 1 73 ? 12.494 14.753 -25.054 1.00 71.44 73 ASP A CA 1
ATOM 596 C C . ASP A 1 73 ? 12.214 15.050 -26.535 1.00 71.44 73 ASP A C 1
ATOM 598 O O . ASP A 1 73 ? 11.812 16.165 -26.876 1.00 71.44 73 ASP A O 1
ATOM 602 N N . GLY A 1 74 ? 12.428 14.070 -27.419 1.00 69.38 74 GLY A N 1
ATOM 603 C CA . GLY A 1 74 ? 12.246 14.200 -28.858 1.00 69.38 74 GLY A CA 1
ATOM 604 C C . GLY A 1 74 ? 13.279 15.123 -29.501 1.00 69.38 74 GLY A C 1
ATOM 605 O O . GLY A 1 74 ? 13.057 15.607 -30.616 1.00 69.38 74 GLY A O 1
ATOM 606 N N . ARG A 1 75 ? 14.391 15.429 -28.817 1.00 70.94 75 ARG A N 1
ATOM 607 C CA . ARG A 1 75 ? 15.427 16.299 -29.374 1.00 70.94 75 ARG A CA 1
ATOM 608 C C . ARG A 1 75 ? 16.260 15.570 -30.412 1.00 70.94 75 ARG A C 1
ATOM 610 O O . ARG A 1 75 ? 16.668 14.424 -30.263 1.00 70.94 75 ARG A O 1
ATOM 617 N N . ASN A 1 76 ? 16.544 16.294 -31.485 1.00 66.62 76 ASN A N 1
ATOM 618 C CA . ASN A 1 76 ? 17.339 15.799 -32.590 1.00 66.62 76 ASN A CA 1
ATOM 619 C C . ASN A 1 76 ? 18.795 15.556 -32.146 1.00 66.62 76 ASN A C 1
ATOM 621 O O . ASN A 1 76 ? 19.513 16.497 -31.821 1.00 66.62 76 ASN A O 1
ATOM 625 N N . VAL A 1 77 ? 19.226 14.291 -32.192 1.00 68.31 77 VAL A N 1
ATOM 626 C CA . VAL A 1 77 ? 20.557 13.805 -31.770 1.00 68.31 77 VAL A CA 1
ATOM 627 C C . VAL A 1 77 ? 21.706 14.364 -32.628 1.00 68.31 77 VAL A C 1
ATOM 629 O O . VAL A 1 77 ? 22.870 14.243 -32.258 1.00 68.31 77 VAL A O 1
ATOM 632 N N . PHE A 1 78 ? 21.398 14.963 -33.784 1.00 74.00 78 PHE A N 1
ATOM 633 C CA . PHE A 1 78 ? 22.380 15.573 -34.689 1.00 74.00 78 PHE A CA 1
ATOM 634 C C . PHE A 1 78 ? 22.583 17.072 -34.459 1.00 74.00 78 PHE A C 1
ATOM 636 O O . PHE A 1 78 ? 23.375 17.697 -35.161 1.00 74.00 78 PHE A O 1
ATOM 643 N N . VAL A 1 79 ? 21.848 17.660 -33.517 1.00 66.50 79 VAL A N 1
ATOM 644 C CA . VAL A 1 79 ? 22.047 19.042 -33.092 1.00 66.50 79 VAL A CA 1
ATOM 645 C C . VAL A 1 79 ? 22.866 18.978 -31.812 1.00 66.50 79 VAL A C 1
ATOM 647 O O . VAL A 1 79 ? 22.453 18.310 -30.863 1.00 66.50 79 VAL A O 1
ATOM 650 N N . ASP A 1 80 ? 24.032 19.631 -31.793 1.00 61.53 80 ASP A N 1
ATOM 651 C CA . ASP A 1 80 ? 24.815 19.765 -30.565 1.00 61.53 80 ASP A CA 1
ATOM 652 C C . ASP A 1 80 ? 23.894 20.329 -29.484 1.00 61.53 80 ASP A C 1
ATOM 654 O O . ASP A 1 80 ? 23.261 21.371 -29.672 1.00 61.53 80 ASP A O 1
ATOM 658 N N . LEU A 1 81 ? 23.767 19.587 -28.382 1.00 58.41 81 LEU A N 1
ATOM 659 C CA . LEU A 1 81 ? 23.013 20.025 -27.221 1.00 58.41 81 LEU A CA 1
ATOM 660 C C . LEU A 1 81 ? 23.645 21.343 -26.784 1.00 58.41 81 LEU A C 1
ATOM 662 O O . LEU A 1 81 ? 24.746 21.330 -26.230 1.00 58.41 81 LEU A O 1
ATOM 666 N N . GLU A 1 82 ? 22.978 22.468 -27.060 1.00 57.88 82 GLU A N 1
ATOM 667 C CA . GLU A 1 82 ? 23.323 23.729 -26.419 1.00 57.88 82 GLU A CA 1
ATOM 668 C C . GLU A 1 82 ? 23.379 23.425 -24.928 1.00 57.88 82 GLU A C 1
ATOM 670 O O . GLU A 1 82 ? 22.402 22.963 -24.331 1.00 57.88 82 GLU A O 1
ATOM 675 N N . GLU A 1 83 ? 24.592 23.550 -24.396 1.00 55.50 83 GLU A N 1
ATOM 676 C CA . GLU A 1 83 ? 24.974 23.258 -23.031 1.00 55.50 83 GLU A CA 1
ATOM 677 C C . GLU A 1 83 ? 23.824 23.647 -22.105 1.00 55.50 83 GLU A C 1
ATOM 679 O O . GLU A 1 83 ? 23.444 24.820 -22.037 1.00 55.50 83 GLU A O 1
ATOM 684 N N . PHE A 1 84 ? 23.227 22.651 -21.441 1.00 52.00 84 PHE A N 1
ATOM 685 C CA . PHE A 1 84 ? 22.244 22.872 -20.390 1.00 52.00 84 PHE A CA 1
ATOM 686 C C . PHE A 1 84 ? 22.937 23.605 -19.245 1.00 52.00 84 PHE A C 1
ATOM 688 O O . PHE A 1 84 ? 23.342 23.027 -18.235 1.00 52.00 84 PHE A O 1
ATOM 695 N N . ASN A 1 85 ? 23.091 24.908 -19.421 1.00 48.12 85 ASN A N 1
ATOM 696 C CA . ASN A 1 85 ? 23.536 25.823 -18.410 1.00 48.12 85 ASN A CA 1
ATOM 697 C C . ASN A 1 85 ? 22.383 25.923 -17.419 1.00 48.12 85 ASN A C 1
ATOM 699 O O . ASN A 1 85 ? 21.456 26.720 -17.563 1.00 48.12 85 ASN A O 1
ATOM 703 N N . PHE A 1 86 ? 22.409 25.046 -16.416 1.00 51.78 86 PHE A N 1
ATOM 704 C CA . PHE A 1 86 ? 21.610 25.219 -15.219 1.00 51.78 86 PHE A CA 1
ATOM 705 C C . PHE A 1 86 ? 22.039 26.543 -14.589 1.00 51.78 86 PHE A C 1
ATOM 707 O O . PHE A 1 86 ? 23.023 26.607 -13.854 1.00 51.78 86 PHE A O 1
ATOM 714 N N . TYR A 1 87 ? 21.303 27.617 -14.867 1.00 53.56 87 TYR A N 1
ATOM 715 C CA . TYR A 1 87 ? 21.421 28.861 -14.123 1.00 53.5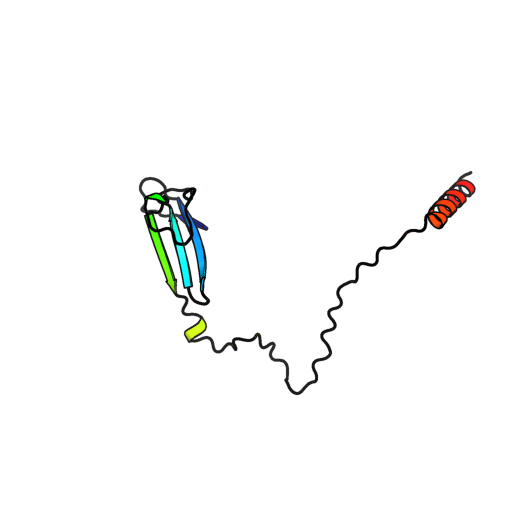6 87 TYR A CA 1
ATOM 716 C C . TYR A 1 87 ? 20.811 28.641 -12.738 1.00 53.56 87 TYR A C 1
ATOM 718 O O . TYR A 1 87 ? 19.703 29.084 -12.440 1.00 53.56 87 TYR A O 1
ATOM 726 N N . TYR A 1 88 ? 21.519 27.928 -11.861 1.00 61.09 88 TYR A N 1
ATOM 727 C CA . TYR A 1 88 ? 21.255 28.069 -10.441 1.00 61.09 88 TYR A CA 1
ATOM 728 C C . TYR A 1 88 ? 21.600 29.514 -10.082 1.00 61.09 88 TYR A C 1
ATOM 730 O O . TYR A 1 88 ? 22.718 29.981 -10.314 1.00 61.09 88 TYR A O 1
ATOM 738 N N . ALA A 1 89 ? 20.632 30.251 -9.537 1.00 61.03 89 ALA A N 1
ATOM 739 C CA . ALA A 1 89 ? 20.916 31.536 -8.925 1.00 61.03 89 ALA A CA 1
ATOM 740 C C . ALA A 1 89 ? 21.924 31.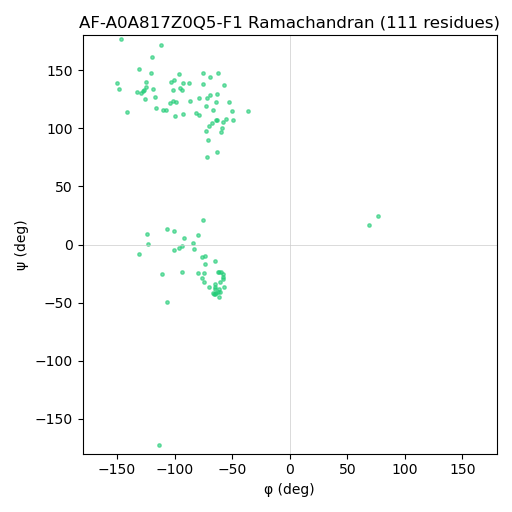280 -7.798 1.00 61.03 89 ALA A C 1
ATOM 742 O O . ALA A 1 89 ? 21.578 30.780 -6.727 1.00 61.03 89 ALA A O 1
ATOM 743 N N . LYS A 1 90 ? 23.205 31.556 -8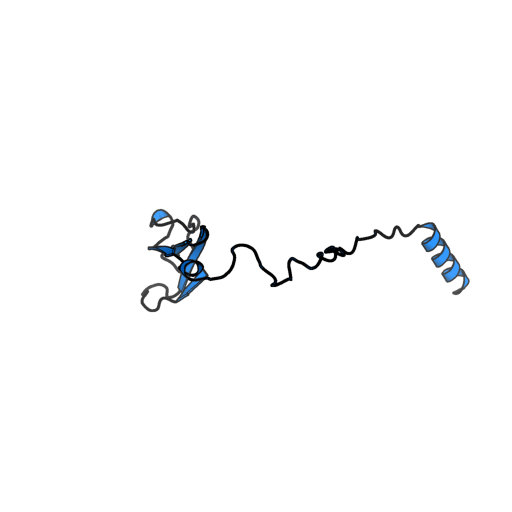.054 1.00 60.66 90 LYS A N 1
ATOM 744 C CA . LYS A 1 90 ? 24.236 31.488 -7.027 1.00 60.66 90 LYS A CA 1
ATOM 745 C C . LYS A 1 90 ? 23.876 32.539 -5.986 1.00 60.66 90 LYS A C 1
ATOM 747 O O . LYS A 1 90 ? 24.005 33.736 -6.243 1.00 60.66 90 LYS A O 1
ATOM 752 N N . SER A 1 91 ? 23.405 32.088 -4.824 1.00 64.3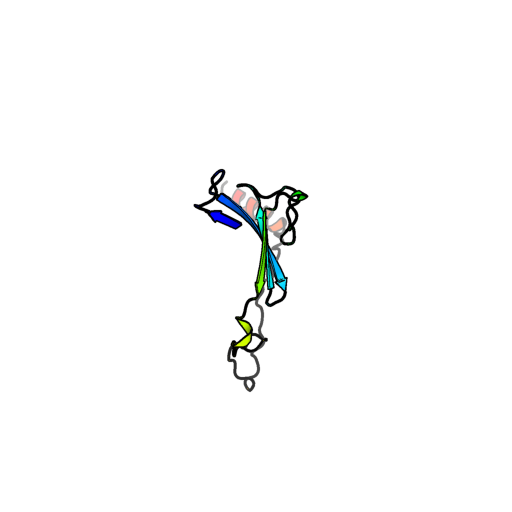1 91 SER A N 1
ATOM 753 C CA . SER A 1 91 ? 23.197 32.958 -3.671 1.00 64.31 91 SER A CA 1
ATOM 754 C C . SER A 1 91 ? 24.519 33.654 -3.366 1.00 64.31 91 SER A C 1
ATOM 756 O O . SER A 1 91 ? 25.497 33.032 -2.948 1.00 64.31 91 SER A O 1
ATOM 758 N N . SER A 1 92 ? 24.568 34.946 -3.670 1.00 67.00 92 SER A N 1
ATOM 759 C CA . SER A 1 92 ? 25.684 35.805 -3.315 1.00 67.00 92 SER A CA 1
ATOM 760 C C . SER A 1 92 ? 25.337 36.430 -1.977 1.00 67.00 92 SER A C 1
ATOM 762 O O . SER A 1 92 ? 24.403 37.223 -1.873 1.00 67.00 92 SER A O 1
ATOM 764 N N . ILE A 1 93 ? 26.072 36.049 -0.935 1.00 69.38 93 ILE A N 1
ATOM 765 C CA . ILE A 1 93 ? 25.972 36.706 0.365 1.00 69.38 93 ILE A CA 1
ATOM 766 C C . ILE A 1 93 ? 26.520 38.121 0.179 1.00 69.38 93 ILE A C 1
ATOM 768 O O . ILE A 1 93 ? 27.730 38.318 0.068 1.00 69.38 93 ILE A O 1
ATOM 772 N N . VAL A 1 94 ? 25.631 39.109 0.133 1.00 65.69 94 VAL A N 1
ATOM 773 C CA . VAL A 1 94 ? 26.024 40.517 0.160 1.00 65.69 94 VAL A CA 1
ATOM 774 C C . VAL A 1 94 ? 26.539 40.809 1.569 1.00 65.69 94 VAL A C 1
ATOM 776 O O . VAL A 1 94 ? 25.763 40.950 2.514 1.00 65.69 94 VAL A O 1
ATOM 779 N N . ARG A 1 95 ? 27.864 40.860 1.743 1.00 67.06 95 ARG A N 1
ATOM 780 C CA . ARG A 1 95 ? 28.460 41.391 2.973 1.00 67.06 95 ARG A CA 1
ATOM 781 C C . ARG A 1 95 ? 28.282 42.904 2.956 1.00 67.06 95 ARG A C 1
ATOM 783 O O . ARG A 1 95 ? 29.048 43.611 2.311 1.00 67.06 95 ARG A O 1
ATOM 790 N N . LEU A 1 96 ? 27.254 43.383 3.649 1.00 63.62 96 LEU A N 1
ATOM 791 C CA . LEU A 1 96 ? 27.109 44.801 3.954 1.00 63.62 96 LEU A CA 1
ATOM 792 C C . LEU A 1 96 ? 28.272 45.212 4.857 1.00 63.62 96 LEU A C 1
ATOM 794 O O . LEU A 1 96 ? 28.338 44.816 6.023 1.00 63.62 96 LEU A O 1
ATOM 798 N N . ASP A 1 97 ? 29.216 45.960 4.296 1.00 73.25 97 ASP A N 1
ATOM 799 C CA . ASP A 1 97 ? 30.348 46.467 5.055 1.00 73.25 97 ASP A CA 1
ATOM 800 C C . ASP A 1 97 ? 29.861 47.535 6.045 1.00 73.25 97 ASP A C 1
ATOM 802 O O . ASP A 1 97 ? 29.131 48.467 5.688 1.00 73.25 97 ASP A O 1
ATOM 806 N N . LYS A 1 98 ? 30.237 47.388 7.319 1.00 68.56 98 LYS A N 1
ATO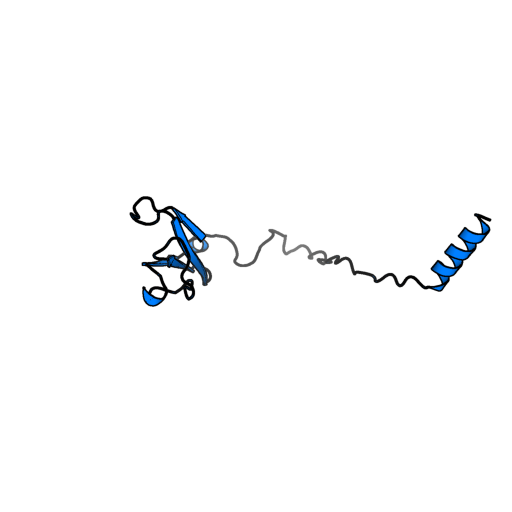M 807 C CA . LYS A 1 98 ? 29.712 48.206 8.427 1.00 68.56 98 LYS A CA 1
ATOM 808 C C . LYS A 1 98 ? 30.050 49.689 8.262 1.00 68.56 98 LYS A C 1
ATOM 810 O O . LYS A 1 98 ? 29.332 50.543 8.783 1.00 68.56 98 LYS A O 1
ATOM 815 N N . PHE A 1 99 ? 31.105 49.994 7.507 1.00 68.25 99 PHE A N 1
ATOM 816 C CA . PHE A 1 99 ? 31.507 51.360 7.188 1.00 68.25 99 PHE A CA 1
ATOM 817 C C . PHE A 1 99 ? 30.447 52.121 6.385 1.00 68.25 99 PHE A C 1
ATOM 819 O O . PHE A 1 99 ? 30.161 53.276 6.698 1.00 68.25 99 PHE A O 1
ATOM 826 N N . PHE A 1 100 ? 29.808 51.470 5.408 1.00 66.81 100 PHE A N 1
ATOM 827 C CA . PHE A 1 100 ? 28.791 52.115 4.574 1.00 66.81 100 PHE A CA 1
ATOM 828 C C . PHE A 1 100 ? 27.501 52.405 5.348 1.00 66.81 100 PHE A C 1
ATOM 830 O O . PHE A 1 100 ? 26.911 53.468 5.168 1.00 66.81 100 PHE A O 1
ATOM 837 N N . LEU A 1 101 ? 27.097 51.517 6.264 1.00 72.12 101 LEU A N 1
ATOM 838 C CA . LEU A 1 101 ? 25.943 51.754 7.141 1.00 72.12 101 LEU A CA 1
ATOM 839 C C . LEU A 1 101 ? 26.196 52.915 8.112 1.00 72.12 101 LEU A C 1
ATOM 841 O O . LEU A 1 101 ? 25.330 53.769 8.278 1.00 72.12 101 LEU A O 1
ATOM 845 N N . SER A 1 102 ? 27.391 52.982 8.708 1.00 74.25 102 SER A N 1
ATOM 846 C CA . SER A 1 102 ? 27.767 54.076 9.615 1.00 74.25 102 SER A CA 1
ATOM 847 C C . SER A 1 102 ? 27.759 55.435 8.905 1.00 74.25 102 SER A C 1
ATOM 849 O O . SER A 1 102 ? 27.177 56.398 9.401 1.00 74.25 102 SER A O 1
ATOM 851 N N . PHE A 1 103 ? 28.326 55.500 7.696 1.00 76.62 103 PHE A N 1
ATOM 852 C CA . PHE A 1 103 ? 28.339 56.724 6.896 1.00 76.62 103 PHE A CA 1
ATOM 853 C C . PHE A 1 103 ? 26.933 57.159 6.459 1.00 76.62 103 PHE A C 1
ATOM 855 O O . PHE A 1 103 ? 26.617 58.346 6.500 1.00 76.62 103 PHE A O 1
ATOM 862 N N . PHE A 1 104 ? 26.061 56.210 6.105 1.00 79.75 104 PHE A N 1
ATOM 863 C CA . PHE A 1 104 ? 24.673 56.507 5.750 1.00 79.75 104 PHE A CA 1
ATOM 864 C C . PHE A 1 104 ? 23.879 57.077 6.935 1.00 79.75 104 PHE A C 1
ATOM 866 O O . PHE A 1 104 ? 23.173 58.072 6.778 1.00 79.75 104 PHE A O 1
ATOM 873 N N . PHE A 1 105 ? 24.044 56.513 8.137 1.00 79.50 105 PHE A N 1
ATOM 874 C CA . PHE A 1 105 ? 23.438 57.068 9.353 1.00 79.50 105 PHE A CA 1
ATOM 875 C C . PHE A 1 105 ? 23.997 58.450 9.708 1.00 79.50 105 PHE A C 1
ATOM 877 O O . PHE A 1 105 ? 23.240 59.317 10.136 1.00 79.50 105 PHE A O 1
ATOM 884 N N . PHE A 1 106 ? 25.292 58.686 9.486 1.00 80.56 106 PHE A N 1
ATOM 885 C CA . PHE A 1 106 ? 25.907 59.995 9.708 1.00 80.56 106 PHE A CA 1
ATOM 886 C C . PHE A 1 106 ? 25.378 61.061 8.734 1.00 80.56 106 PHE A C 1
ATOM 888 O O . PHE A 1 106 ? 25.053 62.170 9.147 1.00 80.56 106 PHE A O 1
ATOM 895 N N . LEU A 1 107 ? 25.211 60.716 7.454 1.00 81.31 107 LEU A N 1
ATOM 896 C CA . LEU A 1 107 ? 24.600 61.597 6.453 1.00 81.31 107 LEU A CA 1
ATOM 897 C C . LEU A 1 107 ? 23.132 61.902 6.757 1.00 81.31 107 LEU A C 1
ATOM 899 O O . LEU A 1 107 ? 22.713 63.050 6.640 1.00 81.31 107 LEU A O 1
ATOM 903 N N . LEU A 1 108 ? 22.359 60.898 7.180 1.00 84.19 108 LEU A N 1
ATOM 904 C CA . LEU A 1 108 ? 20.986 61.104 7.642 1.00 84.19 108 LEU A CA 1
ATOM 905 C C . LEU A 1 108 ? 20.934 62.041 8.851 1.00 84.19 108 LEU A C 1
ATOM 907 O O . LEU A 1 108 ? 20.075 62.913 8.905 1.00 84.19 108 LEU A O 1
ATOM 911 N N . PHE A 1 109 ? 21.873 61.905 9.789 1.00 79.44 109 PHE A N 1
ATOM 912 C CA . PHE A 1 109 ? 21.953 62.786 10.950 1.00 79.44 109 PHE A CA 1
ATOM 913 C C . PHE A 1 109 ? 22.275 64.239 10.569 1.00 79.44 109 PHE A C 1
ATOM 915 O O . PHE A 1 109 ? 21.767 65.149 11.208 1.00 79.44 109 PHE A O 1
ATOM 922 N N . ILE A 1 110 ? 23.074 64.466 9.521 1.00 80.25 110 ILE A N 1
ATOM 923 C CA . ILE A 1 110 ? 23.365 65.813 9.000 1.00 80.25 110 ILE A CA 1
ATOM 924 C C . ILE A 1 110 ? 22.181 66.396 8.214 1.00 80.25 110 ILE A C 1
ATOM 926 O O . ILE A 1 110 ? 21.996 67.604 8.208 1.00 80.25 110 ILE A O 1
ATOM 930 N N . LEU A 1 111 ? 21.390 65.571 7.526 1.00 79.12 111 LEU A N 1
ATOM 931 C CA . LEU A 1 111 ? 20.259 66.050 6.720 1.00 79.12 111 LEU A CA 1
ATOM 932 C C . LEU A 1 111 ? 19.003 66.366 7.545 1.00 79.12 111 LEU A C 1
ATOM 934 O O . LEU A 1 111 ? 18.163 67.137 7.087 1.00 79.12 111 LEU A O 1
ATOM 938 N N . PHE A 1 112 ? 18.853 65.756 8.723 1.00 74.12 112 PHE A N 1
ATOM 939 C CA . PHE A 1 112 ? 17.682 65.907 9.597 1.00 74.12 112 PHE A CA 1
ATOM 940 C C . PHE A 1 112 ? 17.939 66.763 10.853 1.00 74.12 112 PHE A C 1
ATOM 942 O O . PHE A 1 112 ? 17.112 66.760 11.766 1.00 74.12 112 PHE A O 1
ATOM 949 N N . ASN A 1 113 ? 19.056 67.492 10.900 1.00 60.03 113 ASN A N 1
ATOM 950 C CA . ASN A 1 113 ? 19.447 68.409 11.976 1.00 60.03 113 ASN A CA 1
ATOM 951 C C . ASN A 1 113 ? 19.859 69.749 11.358 1.00 60.03 113 ASN A C 1
ATOM 953 O O . ASN A 1 113 ? 19.468 70.802 11.903 1.00 60.03 113 ASN A O 1
#

Solvent-accessible surface area (backbone atoms only — not comparable to full-atom values): 7041 Å² total; per-residue (Å²): 92,77,48,77,41,89,84,45,93,86,52,42,40,30,14,34,38,65,43,75,81,52,100,45,32,34,31,30,11,28,23,70,39,62,53,65,30,94,76,49,40,30,82,38,63,45,62,91,35,36,21,69,47,60,48,76,48,74,58,66,68,74,81,77,50,91,64,67,96,58,91,75,87,81,71,63,86,88,52,83,74,73,73,84,74,76,79,66,82,74,85,72,83,79,78,78,57,68,67,61,57,53,50,50,53,51,52,51,54,64,74,78,107

pLDDT: mean 80.81, std 14.56, range [48.12, 97.38]

Radius of gyration: 30.19 Å; Cα contacts (8 Å, |Δi|>4): 142; chains: 1; bounding box: 52×80×50 Å

Nearest PDB structures (foldseek):
  7ukl-assembly1_C  TM=3.696E-01  e=7.040E+00  Severe acute respiratory syndrome coronavirus 2
  8uex-assembly1_1Q  TM=3.155E-01  e=6.619E+00  Sus scrofa

Foldseek 3Di:
DKDAQPPDPPARIWDKAKDDPDPFKIKIWIAPHNDFFPQDHSPDDDCVSRTDDIDMGGHCCPVPDPDPPDDDPVDDPPDPPPPPPPPDPPPDPPPPDVVVVVVVVVVVVVVVD

Secondary structure (DSSP, 8-state):
-EEE-SS-SS-SEEEEEEEE-SSSEEEEEEESSSS--TT--TT--SGGGTEEEEEEEE--GGGS----SS------TTS------------------HHHHHHHHHHHHHH--

Mean predicted aligned error: 16.52 Å